Protein AF-A0A524A779-F1 (afdb_monomer)

Nearest PDB structures (foldseek):
  6vno-assembly1_A  TM=2.750E-01  e=8.460E-01  Homo sapiens
  3tl1-assembly2_B  TM=2.131E-01  e=7.116E-01  Streptomyces coelicolor
  8adc-assembly1_B  TM=2.980E-01  e=1.790E+00  Waddlia chondrophila
  3ff6-assembly1_B  TM=2.400E-01  e=1.421E+00  Homo sapiens
  5l10-assembly3_E  TM=2.006E-01  e=4.502E+00  Burkholderia cenocepacia J2315

Mean predicted aligned error: 4.14 Å

Sequence (163 aa):
MKQTYAPFTADTIRGTLVFKGTGTVVANQAEQRAIAEWAFTRFVQARGTYLPADYGLRLFWLEESPSLCGTLWVYQTGLAVAWNCPGTEALGVGFLTATQMEQFYTWLDSGKRWDIERAGQVAGKPVRVILYFGISDTGEGATAEDIEKVLQFVREVYAGLTA

Radius of gyration: 17.08 Å; Cα contacts (8 Å, |Δi|>4): 272; chains: 1; bounding box: 44×38×49 Å

pLDDT: mean 92.97, std 7.18, range [47.84, 98.44]

Solvent-accessible surface area (backbone atoms only — not comparable to full-atom values): 9103 Å² total; per-residue (Å²): 133,87,91,44,41,34,56,49,74,47,82,45,100,88,44,78,40,78,44,87,43,86,34,81,42,79,69,50,74,46,52,48,43,20,52,42,46,45,51,49,53,51,52,47,43,73,73,72,47,87,73,63,96,63,66,56,56,34,34,41,36,38,37,41,41,97,89,46,59,30,28,37,41,32,30,64,48,36,44,33,40,24,24,37,60,89,66,83,45,78,63,23,73,48,65,54,51,71,68,55,35,40,54,50,47,54,55,62,72,62,18,35,39,56,63,46,79,46,76,54,66,58,98,88,39,65,30,38,39,39,37,45,42,60,78,51,78,69,82,44,69,55,52,74,70,55,45,51,53,51,55,49,49,54,51,53,55,38,49,72,43,61,111

Secondary structure (DSSP, 8-state):
----BPPEEEEETTEEEEE---SSBPP-HHHHHHHHHHHHHHHHHHTT----TTTTEEEEEEEEETTEEEEEEEETTSEEEEEETTSSSEEEEEEPPHHHHHHHHHHHHT--B--EEEEEEETTEEEEEEEEES--SS-PBPPHHHHHHHHHHHHHHHHHHH-

Structure (mmCIF, N/CA/C/O backbone):
data_AF-A0A524A779-F1
#
_entry.id   AF-A0A524A779-F1
#
loop_
_atom_site.group_PDB
_atom_site.id
_atom_site.type_symbol
_atom_site.label_atom_id
_atom_site.label_alt_id
_atom_site.label_comp_id
_atom_site.label_asym_id
_atom_site.label_entity_id
_atom_site.label_seq_id
_atom_site.pdbx_PDB_ins_code
_atom_site.Cartn_x
_atom_site.Cartn_y
_atom_site.Cartn_z
_atom_site.occupancy
_atom_site.B_iso_or_equiv
_atom_site.auth_seq_id
_atom_site.auth_comp_id
_atom_site.auth_asym_id
_atom_site.auth_atom_id
_atom_site.pdbx_PDB_model_num
ATOM 1 N N . MET A 1 1 ? -6.791 -17.334 -10.614 1.00 47.84 1 MET A N 1
ATOM 2 C CA . MET A 1 1 ? -5.736 -17.502 -11.643 1.00 47.84 1 MET A CA 1
ATOM 3 C C . MET A 1 1 ? -4.736 -16.364 -11.453 1.00 47.84 1 MET A C 1
ATOM 5 O O . MET A 1 1 ? -5.187 -15.264 -11.172 1.00 47.84 1 MET A O 1
ATOM 9 N N . LYS A 1 2 ? -3.417 -16.603 -11.493 1.00 69.25 2 LYS A N 1
ATOM 10 C CA . LYS A 1 2 ? -2.420 -15.527 -11.302 1.00 69.25 2 LYS A CA 1
ATOM 11 C C . LYS A 1 2 ? -2.334 -14.676 -12.578 1.00 69.25 2 LYS A C 1
ATOM 13 O O . LYS A 1 2 ? -2.213 -15.245 -13.661 1.00 69.25 2 LYS A O 1
ATOM 18 N N . GLN A 1 3 ? -2.418 -13.352 -12.452 1.00 83.12 3 GLN A N 1
ATOM 19 C CA . GLN A 1 3 ? -2.307 -12.416 -13.578 1.00 83.12 3 GLN A CA 1
ATOM 20 C C . GLN A 1 3 ? -0.890 -12.468 -14.165 1.00 83.12 3 GLN A C 1
ATOM 22 O O . GLN A 1 3 ? 0.092 -12.492 -13.424 1.00 83.12 3 GLN A O 1
ATOM 27 N N . THR A 1 4 ? -0.783 -12.524 -15.494 1.00 92.50 4 THR A N 1
ATOM 28 C CA . THR A 1 4 ? 0.501 -12.535 -16.208 1.00 92.50 4 THR A CA 1
ATOM 29 C C . THR A 1 4 ? 0.489 -11.456 -17.280 1.00 92.50 4 THR A C 1
ATOM 31 O O . THR A 1 4 ? -0.417 -11.403 -18.113 1.00 92.50 4 THR A O 1
ATOM 34 N N . TYR A 1 5 ? 1.493 -10.584 -17.246 1.00 95.75 5 TYR A N 1
ATOM 35 C CA . TYR A 1 5 ? 1.559 -9.431 -18.136 1.00 95.75 5 TYR A CA 1
ATOM 36 C C . TYR A 1 5 ? 2.314 -9.738 -19.430 1.00 95.75 5 TYR A C 1
ATOM 38 O O . TYR A 1 5 ? 3.303 -10.480 -19.430 1.00 95.75 5 TYR A O 1
ATOM 46 N N . ALA A 1 6 ? 1.837 -9.136 -20.516 1.00 97.75 6 ALA A N 1
ATOM 47 C CA . ALA A 1 6 ? 2.531 -9.017 -21.790 1.00 97.75 6 ALA A CA 1
ATOM 48 C C . ALA A 1 6 ? 3.834 -8.206 -21.629 1.00 97.75 6 ALA A C 1
ATOM 50 O O . ALA A 1 6 ? 3.993 -7.479 -20.643 1.00 97.75 6 ALA A O 1
ATOM 51 N N . PRO A 1 7 ? 4.792 -8.325 -22.563 1.00 98.12 7 PRO A N 1
ATOM 52 C CA . PRO A 1 7 ? 5.998 -7.514 -22.521 1.00 98.12 7 PRO A CA 1
ATOM 53 C C . PRO A 1 7 ? 5.681 -6.035 -22.766 1.00 98.12 7 PRO A C 1
ATOM 55 O O . PRO A 1 7 ? 4.796 -5.700 -23.553 1.00 98.12 7 PRO A O 1
ATOM 58 N N . PHE A 1 8 ? 6.433 -5.150 -22.117 1.00 98.06 8 PHE A N 1
ATOM 59 C CA . PHE A 1 8 ? 6.313 -3.706 -22.300 1.00 98.06 8 PHE A CA 1
ATOM 60 C C . PHE A 1 8 ? 7.624 -2.988 -21.966 1.00 98.06 8 PHE A C 1
ATOM 62 O O . PHE A 1 8 ? 8.497 -3.525 -21.277 1.00 98.06 8 PHE A O 1
ATOM 69 N N . THR A 1 9 ? 7.721 -1.744 -22.426 1.00 98.19 9 THR A N 1
ATOM 70 C CA . THR A 1 9 ? 8.720 -0.773 -21.977 1.00 98.19 9 THR A CA 1
ATOM 71 C C . THR A 1 9 ? 7.981 0.417 -21.386 1.00 98.19 9 THR A C 1
ATOM 73 O O . THR A 1 9 ? 7.013 0.880 -21.985 1.00 98.19 9 THR A O 1
ATOM 76 N N . ALA A 1 10 ? 8.419 0.890 -20.224 1.00 97.38 10 ALA A N 1
ATOM 77 C CA . ALA A 1 10 ? 7.808 2.021 -19.540 1.00 97.38 10 ALA A CA 1
ATOM 78 C C . ALA A 1 10 ? 8.877 2.927 -18.933 1.00 97.38 10 ALA A C 1
ATOM 80 O O . ALA A 1 10 ? 9.809 2.439 -18.290 1.00 97.38 10 ALA A O 1
ATOM 81 N N . ASP A 1 11 ? 8.711 4.237 -19.091 1.00 96.44 11 ASP A N 1
ATOM 82 C CA . ASP A 1 11 ? 9.480 5.227 -18.345 1.00 96.44 11 ASP A CA 1
ATOM 83 C C . ASP A 1 11 ? 8.755 5.534 -17.038 1.00 96.44 11 ASP A C 1
ATOM 85 O O . ASP A 1 11 ? 7.575 5.882 -17.022 1.00 96.44 11 ASP A O 1
ATOM 89 N N . THR A 1 12 ? 9.456 5.356 -15.922 1.00 93.56 12 THR A N 1
ATOM 90 C CA . THR A 1 12 ? 8.899 5.516 -14.577 1.00 93.56 12 THR A CA 1
ATOM 91 C C . THR A 1 12 ? 9.777 6.440 -13.743 1.00 93.56 12 THR A C 1
ATOM 93 O O . THR A 1 12 ? 10.913 6.742 -14.109 1.00 93.56 12 THR A O 1
ATOM 96 N N . ILE A 1 13 ? 9.307 6.811 -12.549 1.00 89.19 13 ILE A N 1
ATOM 97 C CA . ILE A 1 13 ? 10.127 7.532 -11.562 1.00 89.19 13 ILE A CA 1
ATOM 98 C C . ILE A 1 13 ? 11.392 6.754 -11.141 1.00 89.19 13 ILE A C 1
ATOM 100 O O . ILE A 1 13 ? 12.324 7.325 -10.581 1.00 89.19 13 ILE A O 1
ATOM 104 N N . ARG A 1 14 ? 11.456 5.443 -11.420 1.00 89.88 14 ARG A N 1
ATOM 105 C CA . ARG A 1 14 ? 12.633 4.587 -11.188 1.00 89.88 14 ARG A CA 1
ATOM 106 C C . ARG A 1 14 ? 13.546 4.458 -12.410 1.00 89.88 14 ARG A C 1
ATOM 108 O O . ARG A 1 14 ? 14.515 3.707 -12.358 1.00 89.88 14 ARG A O 1
ATOM 115 N N . GLY A 1 15 ? 13.253 5.189 -13.483 1.00 93.00 15 GLY A N 1
ATOM 116 C CA . GLY A 1 15 ? 13.901 5.071 -14.785 1.00 93.00 15 GLY A CA 1
ATOM 117 C C . GLY A 1 15 ? 13.124 4.166 -15.740 1.00 93.00 15 GLY A C 1
ATOM 118 O O . GLY A 1 15 ? 11.958 3.830 -15.505 1.00 93.00 15 GLY A O 1
ATOM 119 N N . THR A 1 16 ? 13.778 3.782 -16.833 1.00 96.38 16 THR A N 1
ATOM 120 C CA . THR A 1 16 ? 13.186 2.937 -17.873 1.00 96.38 16 THR A CA 1
ATOM 121 C C . THR A 1 16 ? 13.170 1.470 -17.443 1.00 96.38 16 THR A C 1
ATOM 123 O O . THR A 1 16 ? 14.214 0.859 -17.202 1.00 96.38 16 THR A O 1
ATOM 126 N N . LEU A 1 17 ? 11.977 0.882 -17.394 1.00 96.81 17 LEU A N 1
ATOM 127 C CA . LEU A 1 17 ? 11.763 -0.547 -17.208 1.00 96.81 17 LEU A CA 1
ATOM 128 C C . LEU A 1 17 ? 11.540 -1.209 -18.568 1.00 96.81 17 LEU A C 1
ATOM 130 O O . LEU A 1 17 ? 10.608 -0.858 -19.285 1.00 96.81 17 LEU A O 1
ATOM 134 N N . VAL A 1 18 ? 12.339 -2.230 -18.879 1.00 97.69 18 VAL A N 1
ATOM 135 C CA . VAL A 1 18 ? 12.070 -3.164 -19.982 1.00 97.69 18 VAL A CA 1
ATOM 136 C C . VAL A 1 18 ? 11.597 -4.483 -19.379 1.00 97.69 18 VAL A C 1
ATOM 138 O O . VAL A 1 18 ? 12.403 -5.277 -18.887 1.00 97.69 18 VAL A O 1
ATOM 141 N N . PHE A 1 19 ? 10.287 -4.723 -19.397 1.00 97.44 19 PHE A N 1
ATOM 142 C CA . PHE A 1 19 ? 9.682 -5.931 -18.847 1.00 97.44 19 PHE A CA 1
ATOM 143 C C . PHE A 1 19 ? 9.436 -6.961 -19.951 1.00 97.44 19 PHE A C 1
ATOM 145 O O . PHE A 1 19 ? 8.594 -6.778 -20.828 1.00 97.44 19 PHE A O 1
ATOM 152 N N . LYS A 1 20 ? 10.160 -8.084 -19.900 1.00 97.06 20 LYS A N 1
ATOM 153 C CA . LYS A 1 20 ? 10.038 -9.193 -20.862 1.00 97.06 20 LYS A CA 1
ATOM 154 C C . LYS A 1 20 ? 9.016 -10.236 -20.393 1.00 97.06 20 LYS A C 1
ATOM 156 O O . LYS A 1 20 ? 9.352 -11.405 -20.217 1.00 97.06 20 LYS A O 1
ATOM 161 N N . GLY A 1 21 ? 7.790 -9.789 -20.129 1.00 95.06 21 GLY A N 1
ATOM 162 C CA . GLY A 1 21 ? 6.675 -10.659 -19.755 1.00 95.06 21 GLY A CA 1
ATOM 163 C C . GLY A 1 21 ? 6.288 -11.644 -20.861 1.00 95.06 21 GLY A C 1
ATOM 164 O O . GLY A 1 21 ? 6.583 -11.425 -22.034 1.00 95.06 21 GLY A O 1
ATOM 165 N N . THR A 1 22 ? 5.618 -12.731 -20.483 1.00 96.00 22 THR A N 1
ATOM 166 C CA . THR A 1 22 ? 5.121 -13.776 -21.402 1.00 96.00 22 THR A CA 1
ATOM 167 C C . THR A 1 22 ? 3.608 -13.979 -21.316 1.00 96.00 22 THR A C 1
ATOM 169 O O . THR A 1 22 ? 3.071 -14.902 -21.924 1.00 96.00 22 THR A O 1
ATOM 172 N N . GLY A 1 23 ? 2.918 -13.147 -20.535 1.00 95.69 23 GLY A N 1
ATOM 173 C CA . GLY A 1 23 ? 1.468 -13.179 -20.421 1.00 95.69 23 GLY A CA 1
ATOM 174 C C . GLY A 1 23 ? 0.775 -12.421 -21.549 1.00 95.69 23 GLY A C 1
ATOM 175 O O . GLY A 1 23 ? 1.400 -11.955 -22.499 1.00 95.69 23 GLY A O 1
ATOM 176 N N . THR A 1 24 ? -0.538 -12.278 -21.420 1.00 95.81 24 THR A N 1
ATOM 177 C CA . THR A 1 24 ? -1.383 -11.599 -22.414 1.00 95.81 24 THR A CA 1
ATOM 178 C C . THR A 1 24 ? -2.029 -10.328 -21.879 1.00 95.81 24 THR A C 1
ATOM 180 O O . THR A 1 24 ? -2.617 -9.576 -22.650 1.00 95.81 24 THR A O 1
ATOM 183 N N . VAL A 1 25 ? -1.945 -10.076 -20.569 1.00 95.25 25 VAL A N 1
ATOM 184 C CA . VAL A 1 25 ? -2.553 -8.890 -19.963 1.00 95.25 25 VAL A CA 1
ATOM 185 C C . VAL A 1 25 ? -1.681 -7.674 -20.244 1.00 95.25 25 VAL A C 1
ATOM 187 O O . VAL A 1 25 ? -0.494 -7.664 -19.923 1.00 95.25 25 VAL A O 1
ATOM 190 N N . VAL A 1 26 ? -2.264 -6.640 -20.841 1.00 95.94 26 VAL A N 1
ATOM 191 C CA . VAL A 1 26 ? -1.585 -5.357 -21.033 1.00 95.94 26 VAL A CA 1
ATOM 192 C C . VAL A 1 26 ? -1.623 -4.600 -19.710 1.00 95.94 26 VAL A C 1
ATOM 194 O O . VAL A 1 26 ? -2.705 -4.288 -19.223 1.00 95.94 26 VAL A O 1
ATOM 197 N N . ALA A 1 27 ? -0.451 -4.331 -19.133 1.00 95.44 27 ALA A N 1
ATOM 198 C CA . ALA A 1 27 ? -0.337 -3.567 -17.894 1.00 95.44 27 ALA A CA 1
ATOM 199 C C . ALA A 1 27 ? -0.705 -2.098 -18.136 1.00 95.44 27 ALA A C 1
ATOM 201 O O . ALA A 1 27 ? -0.166 -1.477 -19.060 1.00 95.44 27 ALA A O 1
ATOM 202 N N . ASN A 1 28 ? -1.569 -1.529 -17.296 1.00 95.31 28 ASN A N 1
ATOM 203 C CA . ASN A 1 28 ? -1.803 -0.085 -17.282 1.00 95.31 28 ASN A CA 1
ATOM 204 C C . ASN A 1 28 ? -0.609 0.665 -16.651 1.00 95.31 28 ASN A C 1
ATOM 206 O O . ASN A 1 28 ? 0.326 0.050 -16.138 1.00 95.31 28 ASN A O 1
ATOM 210 N N . GLN A 1 29 ? -0.615 2.001 -16.674 1.00 95.62 29 GLN A N 1
ATOM 211 C CA . GLN A 1 29 ? 0.519 2.792 -16.169 1.00 95.62 29 GLN A CA 1
ATOM 212 C C . GLN A 1 29 ? 0.826 2.535 -14.682 1.00 95.62 29 GLN A C 1
ATOM 214 O O . GLN A 1 29 ? 1.995 2.457 -14.300 1.00 95.62 29 GLN A O 1
ATOM 219 N N . ALA A 1 30 ? -0.203 2.355 -13.848 1.00 95.50 30 ALA A N 1
ATOM 220 C CA . ALA A 1 30 ? -0.029 2.041 -12.433 1.00 95.50 30 ALA A CA 1
ATOM 221 C C . ALA A 1 30 ? 0.623 0.658 -12.250 1.00 95.50 30 ALA A C 1
ATOM 223 O O . ALA A 1 30 ? 1.631 0.531 -11.560 1.00 95.50 30 ALA A O 1
ATOM 224 N N . GLU A 1 31 ? 0.136 -0.369 -12.942 1.00 96.25 31 GLU A N 1
ATOM 225 C CA . GLU A 1 31 ? 0.709 -1.718 -12.903 1.00 96.25 31 GLU A CA 1
ATOM 226 C C . GLU A 1 31 ? 2.159 -1.733 -13.421 1.00 96.25 31 GLU A C 1
ATOM 228 O O . GLU A 1 31 ? 3.028 -2.371 -12.823 1.00 96.25 31 GLU A O 1
ATOM 233 N N . GLN A 1 32 ? 2.462 -0.982 -14.486 1.00 96.88 32 GLN A N 1
ATOM 234 C CA . GLN A 1 32 ? 3.828 -0.820 -14.996 1.00 96.88 32 GLN A CA 1
ATOM 235 C C . GLN A 1 32 ? 4.755 -0.202 -13.941 1.00 96.88 32 GLN A C 1
ATOM 237 O O . GLN A 1 32 ? 5.865 -0.700 -13.726 1.00 96.88 32 GLN A O 1
ATOM 242 N N . ARG A 1 33 ? 4.295 0.841 -13.234 1.00 96.44 33 ARG A N 1
ATOM 243 C CA . ARG A 1 33 ? 5.040 1.443 -12.122 1.00 96.44 33 ARG A CA 1
ATOM 244 C C . ARG A 1 33 ? 5.242 0.458 -10.976 1.00 96.44 33 ARG A C 1
ATOM 246 O O . ARG A 1 33 ? 6.362 0.352 -10.488 1.00 96.44 33 ARG A O 1
ATOM 253 N N . ALA A 1 34 ? 4.225 -0.300 -10.576 1.00 96.44 34 ALA A N 1
ATOM 254 C CA . ALA A 1 34 ? 4.363 -1.300 -9.516 1.00 96.44 34 ALA A CA 1
ATOM 255 C C . ALA A 1 34 ? 5.408 -2.371 -9.849 1.00 96.44 34 ALA A C 1
ATOM 257 O O . ALA A 1 34 ? 6.221 -2.741 -8.995 1.00 96.44 34 ALA A O 1
ATOM 258 N N . ILE A 1 35 ? 5.448 -2.822 -11.107 1.00 96.31 35 ILE A N 1
ATOM 259 C CA . ILE A 1 35 ? 6.480 -3.746 -11.589 1.00 96.31 35 ILE A CA 1
ATOM 260 C C . ILE A 1 35 ? 7.862 -3.077 -11.552 1.00 96.31 35 ILE A C 1
ATOM 262 O O . ILE A 1 35 ? 8.835 -3.727 -11.166 1.00 96.31 35 ILE A O 1
ATOM 266 N N . ALA A 1 36 ? 7.970 -1.788 -11.888 1.00 97.19 36 ALA A N 1
ATOM 267 C CA . ALA A 1 36 ? 9.231 -1.049 -11.801 1.00 97.19 36 ALA A CA 1
ATOM 268 C C . ALA A 1 36 ? 9.714 -0.883 -10.351 1.00 97.19 36 ALA A C 1
ATOM 270 O O . ALA A 1 36 ? 10.893 -1.093 -10.072 1.00 97.19 36 ALA A O 1
ATOM 271 N N . GLU A 1 37 ? 8.816 -0.593 -9.408 1.00 96.06 37 GLU A N 1
ATOM 272 C CA . GLU A 1 37 ? 9.118 -0.526 -7.972 1.00 96.06 37 GLU A CA 1
ATOM 273 C C . GLU A 1 37 ? 9.590 -1.885 -7.425 1.00 96.06 37 GLU A C 1
ATOM 275 O O . GLU A 1 37 ? 10.553 -1.968 -6.652 1.00 96.06 37 GLU A O 1
ATOM 280 N N . TRP A 1 38 ? 8.961 -2.981 -7.864 1.00 95.31 38 TRP A N 1
ATOM 281 C CA . TRP A 1 38 ? 9.413 -4.335 -7.541 1.00 95.31 38 TRP A CA 1
ATOM 282 C C . TRP A 1 38 ? 10.795 -4.628 -8.134 1.00 95.31 38 TRP A C 1
ATOM 284 O O . TRP A 1 38 ? 11.682 -5.100 -7.418 1.00 95.31 38 TRP A O 1
ATOM 294 N N . ALA A 1 39 ? 11.008 -4.321 -9.416 1.00 95.94 39 ALA A N 1
ATOM 295 C CA . ALA A 1 39 ? 12.283 -4.541 -10.090 1.00 95.94 39 ALA A CA 1
ATOM 296 C C . ALA A 1 39 ? 13.411 -3.751 -9.411 1.00 95.94 39 ALA A C 1
ATOM 298 O O . ALA A 1 39 ? 14.489 -4.295 -9.170 1.00 95.94 39 ALA A O 1
ATOM 299 N N . PHE A 1 40 ? 13.139 -2.506 -9.014 1.00 94.06 40 PHE A N 1
ATOM 300 C CA . PHE A 1 40 ? 14.075 -1.681 -8.261 1.00 94.06 40 PHE A CA 1
ATOM 301 C C . PHE A 1 40 ? 14.402 -2.287 -6.890 1.00 94.06 40 PHE A C 1
ATOM 303 O O . PHE A 1 40 ? 15.571 -2.376 -6.518 1.00 94.06 40 PHE A O 1
ATOM 310 N N . THR A 1 41 ? 13.398 -2.803 -6.174 1.00 93.44 41 THR A N 1
ATOM 311 C CA . THR A 1 41 ? 13.604 -3.510 -4.897 1.00 93.44 41 THR A CA 1
ATOM 312 C C . THR A 1 41 ? 14.542 -4.711 -5.076 1.00 93.44 41 THR A C 1
ATOM 314 O O . THR A 1 41 ? 15.470 -4.901 -4.289 1.00 93.44 41 THR A O 1
ATOM 317 N N . ARG A 1 42 ? 14.368 -5.496 -6.150 1.00 93.44 42 ARG A N 1
ATOM 318 C CA . ARG A 1 42 ? 15.261 -6.624 -6.476 1.00 93.44 42 ARG A CA 1
ATOM 319 C C . ARG A 1 42 ? 16.662 -6.177 -6.860 1.00 93.44 42 ARG A C 1
ATOM 321 O O . ARG A 1 42 ? 17.629 -6.806 -6.437 1.00 93.44 42 ARG A O 1
ATOM 328 N N . PHE A 1 43 ? 16.780 -5.090 -7.613 1.00 92.44 43 PHE A N 1
ATOM 329 C CA . PHE A 1 43 ? 18.069 -4.504 -7.955 1.00 92.44 43 PHE A CA 1
ATOM 330 C C . PHE A 1 43 ? 18.850 -4.083 -6.702 1.00 92.44 43 PHE A C 1
ATOM 332 O O . PHE A 1 43 ? 20.023 -4.425 -6.575 1.00 92.44 43 PHE A O 1
ATOM 339 N N . VAL A 1 44 ? 18.205 -3.406 -5.745 1.00 92.00 44 VAL A N 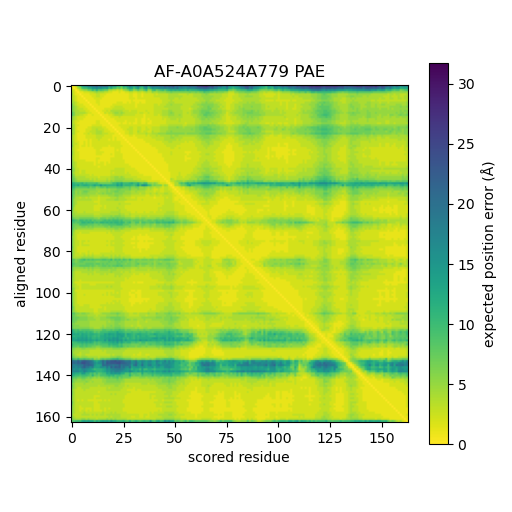1
ATOM 340 C CA . VAL A 1 44 ? 18.848 -2.997 -4.485 1.00 92.00 44 VAL A CA 1
ATOM 341 C C . VAL A 1 44 ? 19.295 -4.215 -3.667 1.00 92.00 44 VAL A C 1
ATOM 343 O O . VAL A 1 44 ? 20.437 -4.253 -3.210 1.00 92.00 44 VAL A O 1
ATOM 346 N N . GLN A 1 45 ? 18.455 -5.251 -3.554 1.00 89.81 45 GLN A N 1
ATOM 347 C CA . GLN A 1 45 ? 18.827 -6.506 -2.879 1.00 89.81 45 GLN A CA 1
ATOM 348 C C . GLN A 1 45 ? 20.028 -7.191 -3.539 1.00 89.81 45 GLN A C 1
ATOM 350 O O . GLN A 1 45 ? 20.947 -7.631 -2.851 1.00 89.81 45 GLN A O 1
ATOM 355 N N . ALA A 1 46 ? 20.053 -7.255 -4.873 1.00 91.88 46 ALA A N 1
ATOM 356 C CA . ALA A 1 46 ? 21.135 -7.889 -5.626 1.00 91.88 46 ALA A CA 1
ATOM 357 C C . ALA A 1 46 ? 22.495 -7.199 -5.423 1.00 91.88 46 ALA A C 1
ATOM 359 O O . ALA A 1 46 ? 23.535 -7.831 -5.587 1.00 91.88 46 ALA A O 1
ATOM 360 N N . ARG A 1 47 ? 22.505 -5.923 -5.018 1.00 92.62 47 ARG A N 1
ATOM 361 C CA . ARG A 1 47 ? 23.725 -5.184 -4.659 1.00 92.62 47 ARG A CA 1
ATOM 362 C C . ARG A 1 47 ? 24.225 -5.465 -3.237 1.00 92.62 47 ARG A C 1
ATOM 364 O O . ARG A 1 47 ? 25.158 -4.806 -2.788 1.00 92.62 47 ARG A O 1
ATOM 371 N N . GLY A 1 48 ? 23.631 -6.432 -2.538 1.00 85.75 48 GLY A N 1
ATOM 372 C CA . GLY A 1 48 ? 24.036 -6.847 -1.194 1.00 85.75 48 GLY A CA 1
ATOM 373 C C . GLY A 1 48 ? 23.465 -5.976 -0.075 1.00 85.75 48 GLY A C 1
ATOM 374 O O . GLY A 1 48 ? 23.904 -6.084 1.067 1.00 85.75 48 GLY A O 1
ATOM 375 N N . THR A 1 49 ? 22.497 -5.107 -0.373 1.00 88.38 49 THR A N 1
ATOM 376 C CA . THR A 1 49 ? 21.839 -4.278 0.641 1.00 88.38 49 THR A CA 1
ATOM 377 C C . THR A 1 49 ? 20.724 -5.070 1.323 1.00 88.38 49 THR A C 1
ATOM 379 O O . THR A 1 49 ? 19.768 -5.494 0.672 1.00 88.38 49 THR A O 1
ATOM 382 N N . TYR A 1 50 ? 20.828 -5.249 2.645 1.00 89.31 50 TYR A N 1
ATOM 383 C CA . TYR A 1 50 ? 19.710 -5.734 3.455 1.00 89.31 50 TYR A CA 1
ATOM 384 C C . TYR A 1 50 ? 18.556 -4.732 3.379 1.00 89.31 50 TYR A C 1
ATOM 386 O O . TYR A 1 50 ? 18.755 -3.537 3.604 1.00 89.31 50 TYR A O 1
ATOM 394 N N . LEU A 1 51 ? 17.357 -5.223 3.070 1.00 89.75 51 LEU A N 1
ATOM 395 C CA . LEU A 1 51 ? 16.144 -4.418 3.066 1.00 89.75 51 LEU A CA 1
ATOM 396 C C . LEU A 1 51 ? 15.294 -4.787 4.283 1.00 89.75 51 LEU A C 1
ATOM 398 O O . LEU A 1 51 ? 14.946 -5.964 4.416 1.00 89.75 51 LEU A O 1
ATOM 402 N N . PRO A 1 52 ? 14.959 -3.826 5.161 1.00 90.81 52 PRO A N 1
ATOM 403 C CA . PRO A 1 52 ? 14.057 -4.089 6.273 1.00 90.81 52 PRO A CA 1
ATOM 404 C C . PRO A 1 52 ? 12.636 -4.396 5.773 1.00 90.81 52 PRO A C 1
ATOM 406 O O . PRO A 1 52 ? 12.296 -4.152 4.613 1.00 90.81 52 PRO A O 1
ATOM 409 N N . ALA A 1 53 ? 11.799 -4.947 6.654 1.00 87.50 53 ALA A N 1
ATOM 410 C CA . ALA A 1 53 ? 10.439 -5.373 6.313 1.00 87.50 53 ALA A CA 1
ATOM 411 C C . ALA A 1 53 ? 9.528 -4.217 5.867 1.00 87.50 53 ALA A C 1
ATOM 413 O O . ALA A 1 53 ? 8.577 -4.438 5.124 1.00 87.50 53 ALA A O 1
ATOM 414 N N . ASP A 1 54 ? 9.824 -2.993 6.294 1.00 90.12 54 ASP A N 1
ATOM 415 C CA . ASP A 1 54 ? 9.135 -1.757 5.927 1.00 90.12 54 ASP A CA 1
ATOM 416 C C . ASP A 1 54 ? 9.753 -1.072 4.695 1.00 90.12 54 ASP A C 1
ATOM 418 O O . ASP A 1 54 ? 9.335 0.024 4.317 1.00 90.12 54 ASP A O 1
ATOM 422 N N . TYR A 1 55 ? 10.726 -1.696 4.017 1.00 92.00 55 TYR A N 1
ATOM 423 C CA . TYR A 1 55 ? 11.298 -1.114 2.810 1.00 92.00 55 TYR A CA 1
ATOM 424 C C . TYR A 1 55 ? 10.229 -0.926 1.734 1.00 92.00 55 TYR A C 1
ATOM 426 O O . TYR A 1 55 ? 9.620 -1.876 1.242 1.00 92.00 55 TYR A O 1
ATOM 434 N N . GLY A 1 56 ? 10.032 0.329 1.339 1.00 92.69 56 GLY A N 1
ATOM 435 C CA . GLY A 1 56 ? 9.006 0.694 0.374 1.00 92.69 56 GLY A CA 1
ATOM 436 C C . GLY A 1 56 ? 7.594 0.735 0.958 1.00 92.69 56 GLY A C 1
ATOM 437 O O . GLY A 1 56 ? 6.664 0.909 0.177 1.00 92.69 56 GLY A O 1
ATOM 438 N N . LEU A 1 57 ? 7.405 0.613 2.276 1.00 95.19 57 LEU A N 1
ATOM 439 C CA . LEU A 1 57 ? 6.134 0.930 2.926 1.00 95.19 57 LEU A CA 1
ATOM 440 C C . LEU A 1 57 ? 5.802 2.404 2.670 1.00 95.19 57 LEU A C 1
ATOM 442 O O . LEU A 1 57 ? 6.644 3.292 2.830 1.00 95.19 57 LEU A O 1
ATOM 446 N N . ARG A 1 58 ? 4.580 2.662 2.210 1.00 95.06 58 ARG A N 1
ATOM 447 C CA . ARG A 1 58 ? 4.122 4.012 1.859 1.00 95.06 58 ARG A CA 1
ATOM 448 C C . ARG A 1 58 ? 2.829 4.391 2.531 1.00 95.06 58 ARG A C 1
ATOM 450 O O . ARG A 1 58 ? 2.611 5.578 2.692 1.00 95.06 58 ARG A O 1
ATOM 457 N N . LEU A 1 59 ? 2.022 3.425 2.941 1.00 96.38 59 LEU A N 1
ATOM 458 C CA . LEU A 1 59 ? 0.832 3.674 3.727 1.00 96.38 59 LEU A CA 1
ATOM 459 C C . LEU A 1 59 ? 0.772 2.639 4.849 1.00 96.38 59 LEU A C 1
ATOM 461 O O . LEU A 1 59 ? 0.824 1.434 4.609 1.00 96.38 59 LEU A O 1
ATOM 465 N N . PHE A 1 60 ? 0.668 3.139 6.071 1.00 96.62 60 PHE A N 1
ATOM 466 C CA . PHE A 1 60 ? 0.338 2.392 7.271 1.00 96.62 60 PHE A CA 1
ATOM 467 C C . PHE A 1 60 ? -0.994 2.913 7.797 1.00 96.62 60 PHE A C 1
ATOM 469 O O . PHE A 1 60 ? -1.174 4.120 7.952 1.00 96.62 60 PHE A O 1
ATOM 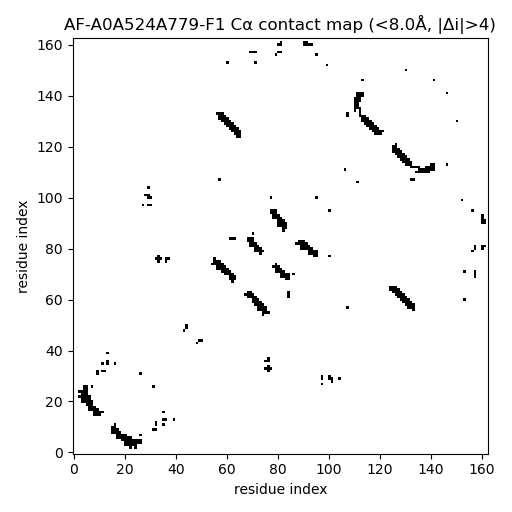476 N N . TRP A 1 61 ? -1.913 2.009 8.099 1.00 97.62 61 TRP A N 1
ATOM 477 C CA . TRP A 1 61 ? -3.156 2.332 8.781 1.00 97.62 61 TRP A CA 1
ATOM 478 C C . TRP A 1 61 ? -3.362 1.382 9.952 1.00 97.62 61 TRP A C 1
ATOM 480 O O . TRP A 1 61 ? -3.141 0.183 9.808 1.00 97.62 61 TRP A O 1
ATOM 490 N N . LEU A 1 62 ? -3.805 1.920 11.083 1.00 97.56 62 LEU A N 1
ATOM 491 C CA . LEU A 1 62 ? -4.281 1.168 12.236 1.00 97.56 62 LEU A CA 1
ATOM 492 C C . LEU A 1 62 ? -5.635 1.729 12.647 1.00 97.56 62 LEU A C 1
ATOM 494 O O . LEU A 1 62 ? -5.801 2.944 12.777 1.00 97.56 62 LEU A O 1
ATOM 498 N N . GLU A 1 63 ? -6.584 0.839 12.893 1.00 97.06 63 GLU A N 1
ATOM 499 C CA . GLU A 1 63 ? -7.846 1.180 13.527 1.00 97.06 63 GLU A CA 1
ATOM 500 C C . GLU A 1 63 ? -8.128 0.220 14.673 1.00 97.06 63 GLU A C 1
ATOM 502 O O . GLU A 1 63 ? -8.176 -0.995 14.494 1.00 97.06 63 GLU A O 1
ATOM 507 N N . GLU A 1 64 ? -8.349 0.803 15.843 1.00 95.56 64 GLU A N 1
ATOM 508 C CA . GLU A 1 64 ? -8.894 0.159 17.025 1.00 95.56 64 GLU A CA 1
ATOM 509 C C . GLU A 1 64 ? -10.259 0.795 17.285 1.00 95.56 64 GLU A C 1
ATOM 511 O O . GLU A 1 64 ? -10.354 1.961 17.663 1.00 95.56 64 GLU A O 1
ATOM 516 N N . SER A 1 65 ? -11.336 0.056 17.056 1.00 92.75 65 SER A N 1
ATOM 517 C CA . SER A 1 65 ? -12.706 0.490 17.307 1.00 92.75 65 SER A CA 1
ATOM 518 C C . SER A 1 65 ? -13.573 -0.696 17.749 1.00 92.75 65 SER A C 1
ATOM 520 O O . SER A 1 65 ? -13.183 -1.856 17.602 1.00 92.75 65 SER A O 1
ATOM 522 N N . PRO A 1 66 ? -14.779 -0.462 18.300 1.00 89.25 66 PRO A N 1
ATOM 523 C CA . PRO A 1 66 ? -15.674 -1.552 18.696 1.00 89.25 66 PRO A CA 1
ATOM 524 C C . PRO A 1 66 ? -16.078 -2.499 17.559 1.00 89.25 66 PRO A C 1
ATOM 526 O O . PRO A 1 66 ? -16.500 -3.618 17.841 1.00 89.25 66 PRO A O 1
ATOM 529 N N . SER A 1 67 ? -16.009 -2.037 16.310 1.00 87.50 67 SER A N 1
ATOM 530 C CA . SER A 1 67 ? -16.406 -2.779 15.110 1.00 87.50 67 SER A CA 1
ATOM 531 C C . SER A 1 67 ? -15.228 -3.307 14.293 1.00 87.50 67 SER A C 1
ATOM 533 O O . SER A 1 67 ? -15.445 -4.135 13.414 1.00 87.50 67 SER A O 1
ATOM 535 N N . LEU A 1 68 ? -14.005 -2.830 14.540 1.00 91.75 68 LEU A N 1
ATOM 536 C CA . LEU A 1 68 ? -12.833 -3.157 13.733 1.00 91.75 68 LEU A CA 1
ATOM 537 C C . LEU A 1 68 ? -11.559 -3.035 14.572 1.00 91.75 68 LEU A C 1
ATOM 539 O O . LEU A 1 68 ? -11.357 -2.028 15.238 1.00 91.75 68 LEU A O 1
ATOM 543 N N . CYS A 1 69 ? -10.694 -4.046 14.531 1.00 94.56 69 CYS A N 1
ATOM 544 C CA . CYS A 1 69 ? -9.369 -3.972 15.144 1.00 94.56 69 CYS A CA 1
ATOM 545 C C . CYS A 1 69 ? -8.341 -4.564 14.184 1.00 94.56 69 CYS A C 1
ATOM 547 O O . CYS A 1 69 ? -8.213 -5.787 14.084 1.00 94.56 69 CYS A O 1
ATOM 549 N N . GLY A 1 70 ? -7.639 -3.705 13.454 1.00 97.25 70 GLY A N 1
ATOM 550 C CA . GLY A 1 70 ? -6.794 -4.141 12.355 1.00 97.25 70 GLY A CA 1
ATOM 551 C C . GLY A 1 70 ? -5.739 -3.130 11.958 1.00 97.25 70 GLY A C 1
ATOM 552 O O . GLY A 1 70 ? -5.847 -1.938 12.240 1.00 97.25 70 GLY A O 1
ATOM 553 N N . THR A 1 71 ? -4.721 -3.642 11.277 1.00 97.81 71 THR A N 1
ATOM 554 C CA . THR A 1 71 ? -3.647 -2.842 10.695 1.00 97.81 71 THR A CA 1
ATOM 555 C C . THR A 1 71 ? -3.498 -3.201 9.219 1.00 97.81 71 THR A C 1
ATOM 557 O O . THR A 1 71 ? -3.570 -4.373 8.856 1.00 97.81 71 THR A O 1
ATOM 560 N N . LEU A 1 72 ? -3.267 -2.216 8.354 1.00 98.38 72 LEU A N 1
ATOM 561 C CA . LEU A 1 72 ? -2.989 -2.416 6.933 1.00 98.38 72 LEU A CA 1
ATOM 562 C C . LEU A 1 72 ? -1.671 -1.747 6.562 1.00 98.38 72 LEU A C 1
ATOM 564 O O . LEU A 1 72 ? -1.456 -0.568 6.844 1.00 98.38 72 LEU A O 1
ATOM 568 N N . TRP A 1 73 ? -0.797 -2.504 5.909 1.00 97.88 73 TRP A N 1
ATOM 569 C CA . TRP A 1 73 ? 0.444 -2.007 5.325 1.00 97.88 73 TRP A CA 1
ATOM 570 C C . TRP A 1 73 ? 0.324 -2.063 3.810 1.00 97.88 73 TRP A C 1
ATOM 572 O O . TRP A 1 73 ? 0.042 -3.127 3.264 1.00 97.88 73 TRP A O 1
ATOM 582 N N . VAL A 1 74 ? 0.562 -0.945 3.128 1.00 97.94 74 VAL A N 1
ATOM 583 C CA . VAL A 1 74 ? 0.583 -0.869 1.665 1.00 97.94 74 VAL A CA 1
ATOM 584 C C . VAL A 1 74 ? 1.936 -0.344 1.199 1.00 97.94 74 VAL A C 1
ATOM 586 O O . VAL A 1 74 ? 2.384 0.754 1.549 1.00 97.94 74 VAL A O 1
ATOM 589 N N . TYR A 1 75 ? 2.598 -1.160 0.392 1.00 96.88 75 TYR A N 1
ATOM 590 C CA . TYR A 1 75 ? 3.914 -0.891 -0.162 1.00 96.88 75 TYR A CA 1
ATOM 591 C C . TYR A 1 75 ? 3.807 -0.165 -1.503 1.00 96.88 75 TYR A C 1
ATOM 593 O O . TYR A 1 75 ? 2.833 -0.308 -2.237 1.00 96.88 75 TYR A O 1
ATOM 601 N N . GLN A 1 76 ? 4.865 0.546 -1.888 1.00 95.25 76 GLN A N 1
ATOM 602 C CA . GLN A 1 76 ? 4.990 1.209 -3.190 1.00 95.25 76 GLN A CA 1
ATOM 603 C C . GLN A 1 76 ? 4.865 0.247 -4.380 1.00 95.25 76 GLN A C 1
ATOM 605 O O . GLN A 1 76 ? 4.615 0.695 -5.487 1.00 95.25 76 GLN A O 1
ATOM 610 N N . THR A 1 77 ? 5.016 -1.062 -4.171 1.00 96.12 77 THR A N 1
ATOM 611 C CA . THR A 1 77 ? 4.779 -2.111 -5.176 1.00 96.12 77 THR A CA 1
ATOM 612 C C . THR A 1 77 ? 3.297 -2.459 -5.355 1.00 96.12 77 THR A C 1
ATOM 614 O O . THR A 1 77 ? 2.973 -3.350 -6.134 1.00 96.12 77 THR A O 1
ATOM 617 N N . GLY A 1 78 ? 2.400 -1.836 -4.586 1.00 96.50 78 GLY A N 1
ATOM 618 C CA . GLY A 1 78 ? 0.987 -2.197 -4.512 1.00 96.50 78 GLY A CA 1
ATOM 619 C C . GLY A 1 78 ? 0.710 -3.466 -3.701 1.00 96.50 78 GLY A C 1
ATOM 620 O O . GLY A 1 78 ? -0.438 -3.893 -3.637 1.00 96.50 78 GLY A O 1
ATOM 621 N N . LEU A 1 79 ? 1.724 -4.084 -3.083 1.00 97.50 79 LEU A N 1
ATOM 622 C CA . LEU A 1 79 ? 1.513 -5.157 -2.112 1.00 97.50 79 LEU A CA 1
ATOM 623 C C . LEU A 1 79 ? 0.808 -4.581 -0.880 1.00 97.50 79 LEU A C 1
ATOM 625 O O . LEU A 1 79 ? 1.263 -3.585 -0.321 1.00 97.50 79 LEU A O 1
ATOM 629 N N . ALA A 1 80 ? -0.264 -5.233 -0.451 1.00 98.31 80 ALA A N 1
ATOM 630 C CA . ALA A 1 80 ? -1.022 -4.913 0.743 1.00 98.31 80 ALA A CA 1
ATOM 631 C C . ALA A 1 80 ? -1.015 -6.111 1.703 1.00 98.31 80 ALA A C 1
ATOM 633 O O . ALA A 1 80 ? -1.208 -7.261 1.293 1.00 98.31 80 ALA A O 1
ATOM 634 N N . VAL A 1 81 ? -0.774 -5.836 2.983 1.00 98.19 81 VAL A N 1
ATOM 635 C CA . VAL A 1 81 ? -0.731 -6.838 4.051 1.00 98.19 81 VAL A CA 1
ATOM 636 C C . VAL A 1 81 ? -1.649 -6.390 5.178 1.00 98.19 81 VAL A C 1
ATOM 638 O O . VAL A 1 81 ? -1.416 -5.351 5.798 1.00 98.19 81 VAL A O 1
ATOM 641 N N . ALA A 1 82 ? -2.696 -7.171 5.422 1.00 98.44 82 ALA A N 1
ATOM 642 C CA . ALA A 1 82 ? -3.608 -6.992 6.538 1.00 98.44 82 ALA A CA 1
ATOM 643 C C . ALA A 1 82 ? -3.083 -7.768 7.749 1.00 98.44 82 ALA A C 1
ATOM 645 O O . ALA A 1 82 ? -2.748 -8.947 7.641 1.00 98.44 82 ALA A O 1
ATOM 646 N N . TRP A 1 83 ? -3.042 -7.116 8.904 1.00 98.12 83 TRP A N 1
ATOM 647 C CA . TRP A 1 83 ? -2.605 -7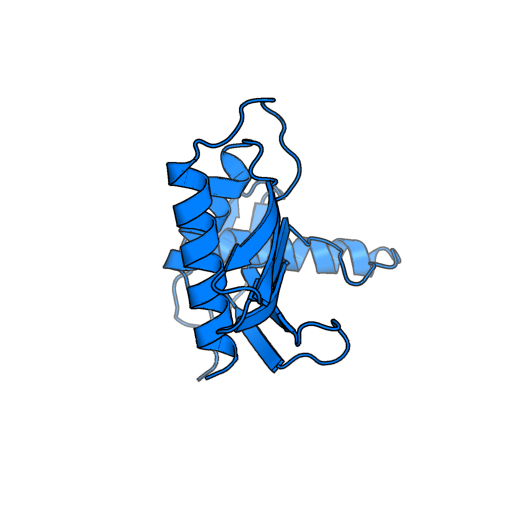.683 10.174 1.00 98.12 83 TRP A CA 1
ATOM 648 C C . TRP A 1 83 ? -3.706 -7.568 11.223 1.00 98.12 83 TRP A C 1
ATOM 650 O O . TRP A 1 83 ? -4.588 -6.700 11.154 1.00 98.12 83 TRP A O 1
ATOM 660 N N . ASN A 1 84 ? -3.629 -8.427 12.232 1.00 95.56 84 ASN A N 1
ATOM 661 C CA . ASN A 1 84 ? -4.388 -8.229 13.455 1.00 95.56 84 ASN A CA 1
ATOM 662 C C . ASN A 1 84 ? -3.917 -6.953 14.183 1.00 95.56 84 ASN A C 1
ATOM 664 O O . ASN A 1 84 ? -2.835 -6.422 13.934 1.00 95.56 84 ASN A O 1
ATOM 668 N N . CYS A 1 85 ? -4.747 -6.448 15.091 1.00 92.81 85 CYS A N 1
ATOM 669 C CA . CYS A 1 85 ? -4.465 -5.232 15.859 1.00 92.81 85 CYS A CA 1
ATOM 670 C C . CYS A 1 85 ? -3.093 -5.220 16.564 1.00 92.81 85 CYS A C 1
ATOM 672 O O . CYS A 1 85 ? -2.373 -4.234 16.434 1.00 92.81 85 CYS A O 1
ATOM 674 N N . PRO A 1 86 ? -2.681 -6.300 17.262 1.00 92.44 86 PRO A N 1
ATOM 675 C CA . PRO A 1 86 ? -1.359 -6.356 17.889 1.00 92.44 86 PRO A CA 1
ATOM 676 C C . PRO A 1 86 ? -0.181 -6.368 16.901 1.00 92.44 86 PRO A C 1
ATOM 678 O O . PRO A 1 86 ? 0.963 -6.262 17.336 1.00 92.44 86 PRO A O 1
ATOM 681 N N . GLY A 1 87 ? -0.433 -6.550 15.599 1.00 90.88 87 GLY A N 1
ATOM 682 C CA . GLY A 1 87 ? 0.604 -6.677 14.574 1.00 90.88 87 GLY A CA 1
ATOM 683 C C . GLY A 1 87 ? 1.401 -7.980 14.671 1.00 90.88 87 GLY A C 1
ATOM 684 O O . GLY A 1 87 ? 2.529 -8.046 14.193 1.00 90.88 87 GLY A O 1
ATOM 685 N N . THR A 1 88 ? 0.848 -9.008 15.319 1.00 93.75 88 THR A N 1
ATOM 686 C CA . THR A 1 88 ? 1.532 -10.287 15.564 1.00 93.75 88 THR A CA 1
ATOM 687 C C . THR A 1 88 ? 1.241 -11.338 14.500 1.00 93.75 88 THR A C 1
ATOM 689 O O . THR A 1 88 ? 2.0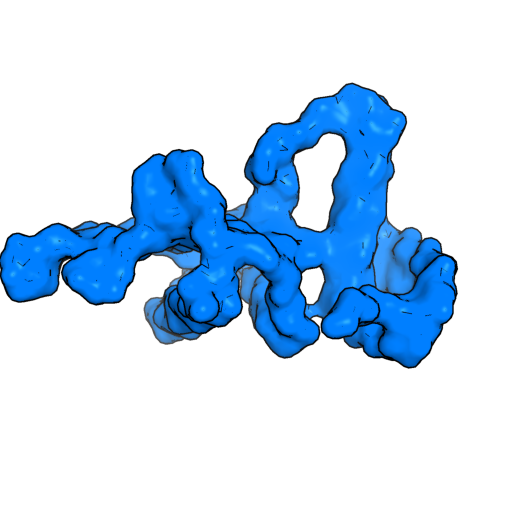06 -12.290 14.367 1.00 93.75 88 THR A O 1
ATOM 692 N N . GLU A 1 89 ? 0.157 -11.177 13.740 1.00 94.94 89 GLU A N 1
ATOM 693 C CA . GLU A 1 89 ? -0.282 -12.145 12.737 1.00 94.94 89 GLU A CA 1
ATOM 694 C C . GLU A 1 89 ? -0.837 -11.444 11.496 1.00 94.94 89 GLU A C 1
ATOM 696 O O . GLU A 1 89 ? -1.663 -10.530 11.600 1.00 94.94 89 GLU A O 1
ATOM 701 N N . ALA A 1 90 ? -0.381 -11.889 10.322 1.00 96.75 90 ALA A N 1
ATOM 702 C CA . ALA A 1 90 ? -0.935 -11.465 9.047 1.00 96.75 90 ALA A CA 1
ATOM 703 C C . ALA A 1 90 ? -2.244 -12.219 8.796 1.00 96.75 90 ALA A C 1
ATOM 705 O O . ALA A 1 90 ? -2.265 -13.446 8.755 1.00 96.75 90 ALA A O 1
ATOM 706 N N . LEU A 1 91 ? -3.323 -11.471 8.604 1.00 97.69 91 LEU A N 1
ATOM 707 C CA . LEU A 1 91 ? -4.659 -11.996 8.333 1.00 97.69 91 LEU A CA 1
ATOM 708 C C . LEU A 1 91 ? -4.911 -12.182 6.834 1.00 97.69 91 LEU A C 1
ATOM 710 O O . LEU A 1 91 ? -5.734 -13.003 6.448 1.00 97.69 91 LEU A O 1
ATOM 714 N N . GLY A 1 92 ? -4.194 -11.436 5.990 1.00 97.88 92 GLY A N 1
ATOM 715 C CA . GLY A 1 92 ? -4.344 -11.511 4.543 1.00 97.88 92 GLY A CA 1
ATOM 716 C C . GLY A 1 92 ? -3.236 -10.779 3.794 1.00 97.88 92 GLY A C 1
ATOM 717 O O . GLY A 1 92 ? -2.663 -9.802 4.279 1.00 97.88 92 GLY A O 1
ATOM 718 N N . VAL A 1 93 ? -2.931 -11.261 2.591 1.00 97.31 93 VAL A N 1
ATOM 719 C CA . VAL A 1 93 ? -1.932 -10.689 1.679 1.00 97.31 93 VAL A CA 1
ATOM 720 C C . VAL A 1 93 ? -2.505 -10.654 0.274 1.00 97.31 93 VAL A C 1
ATOM 722 O O . VAL A 1 93 ? -3.009 -11.660 -0.224 1.00 97.31 93 VAL A O 1
ATOM 725 N N . GLY A 1 94 ? -2.351 -9.520 -0.400 1.00 96.06 94 GLY A N 1
ATOM 726 C CA . GLY A 1 94 ? -2.745 -9.372 -1.794 1.00 96.06 94 GLY A CA 1
ATOM 727 C C . GLY A 1 94 ? -2.104 -8.156 -2.440 1.00 96.06 94 GLY A C 1
ATOM 728 O O . GLY A 1 94 ? -1.409 -7.382 -1.793 1.00 96.06 94 GLY A O 1
ATOM 729 N N . PHE A 1 95 ? -2.322 -7.997 -3.738 1.00 95.88 95 PHE A N 1
ATOM 730 C CA . PHE A 1 95 ? -1.987 -6.758 -4.431 1.00 95.88 95 PHE A CA 1
ATOM 731 C C . PHE A 1 95 ? -3.244 -5.908 -4.565 1.00 95.88 95 PHE A C 1
ATOM 733 O O . PHE A 1 95 ? -4.333 -6.451 -4.763 1.00 95.88 95 PHE A O 1
ATOM 740 N N . LEU A 1 96 ? -3.079 -4.589 -4.490 1.00 97.62 96 LEU A N 1
ATOM 741 C CA . LEU A 1 96 ? -4.113 -3.645 -4.894 1.00 97.62 96 LEU A CA 1
ATOM 742 C C . LEU A 1 96 ? -4.583 -3.966 -6.318 1.00 97.62 96 LEU A C 1
ATOM 744 O O . LEU A 1 96 ? -3.776 -4.318 -7.184 1.00 97.62 96 LEU A O 1
ATOM 748 N N . THR A 1 97 ? -5.881 -3.812 -6.572 1.00 95.06 97 THR A N 1
ATOM 749 C CA . THR A 1 97 ? -6.408 -3.860 -7.941 1.00 95.06 97 THR A CA 1
ATOM 750 C C . THR A 1 97 ? -5.842 -2.711 -8.776 1.00 95.06 97 THR A C 1
ATOM 752 O O . THR A 1 97 ? -5.360 -1.717 -8.234 1.00 95.06 97 THR A O 1
ATOM 755 N N . ALA A 1 98 ? -5.948 -2.806 -10.102 1.00 92.81 98 ALA A N 1
ATOM 756 C CA . ALA A 1 98 ? -5.514 -1.753 -11.020 1.00 92.81 98 ALA A CA 1
ATOM 757 C C . ALA A 1 98 ? -6.055 -0.357 -10.634 1.00 92.81 98 ALA A C 1
ATOM 759 O O . ALA A 1 98 ? -5.288 0.598 -10.543 1.00 92.81 98 ALA A O 1
ATOM 760 N N . THR A 1 99 ? -7.355 -0.255 -10.331 1.00 95.44 99 THR A N 1
ATOM 761 C CA . THR A 1 99 ? -8.003 0.999 -9.908 1.00 95.44 99 THR A CA 1
ATOM 762 C C . THR A 1 99 ? -7.524 1.464 -8.534 1.00 95.44 99 THR A C 1
ATOM 764 O O . THR A 1 99 ? -7.241 2.643 -8.341 1.00 95.44 99 THR A O 1
ATOM 767 N N . GLN A 1 100 ? -7.389 0.544 -7.573 1.00 97.62 100 GLN A N 1
ATOM 768 C CA . GLN A 1 100 ? -6.872 0.879 -6.244 1.00 97.62 100 GLN A CA 1
ATOM 769 C C . GLN A 1 100 ? -5.428 1.389 -6.314 1.00 97.62 100 GLN A C 1
ATOM 771 O O . GLN A 1 100 ? -5.061 2.320 -5.603 1.00 97.62 100 GLN A O 1
ATOM 776 N N . MET A 1 101 ? -4.615 0.793 -7.181 1.00 97.19 101 MET A N 1
ATOM 777 C CA . MET A 1 101 ? -3.215 1.149 -7.375 1.00 97.19 101 MET A CA 1
ATOM 778 C C . MET A 1 101 ? -3.054 2.518 -8.044 1.00 97.19 101 MET A C 1
ATOM 780 O O . MET A 1 101 ? -2.210 3.305 -7.624 1.00 97.19 101 MET A O 1
ATOM 784 N N . GLU A 1 102 ? -3.885 2.832 -9.038 1.00 96.50 102 GLU A N 1
ATOM 785 C CA . GLU A 1 102 ? -3.930 4.157 -9.668 1.00 96.50 102 GLU A CA 1
ATOM 786 C C . GLU A 1 102 ? -4.316 5.250 -8.661 1.00 96.50 102 GLU A C 1
ATOM 788 O O . GLU A 1 102 ? -3.644 6.281 -8.567 1.00 96.50 102 GLU A O 1
ATOM 793 N N . GLN A 1 103 ? -5.340 4.999 -7.839 1.00 96.44 103 GLN A N 1
ATOM 794 C CA . GLN A 1 103 ? -5.746 5.931 -6.787 1.00 96.44 103 GLN A CA 1
ATOM 795 C C . GLN A 1 103 ? -4.646 6.114 -5.731 1.00 96.44 103 GLN A C 1
ATOM 797 O O . GLN A 1 103 ? -4.353 7.236 -5.315 1.00 96.44 103 GLN A O 1
ATOM 802 N N . PHE A 1 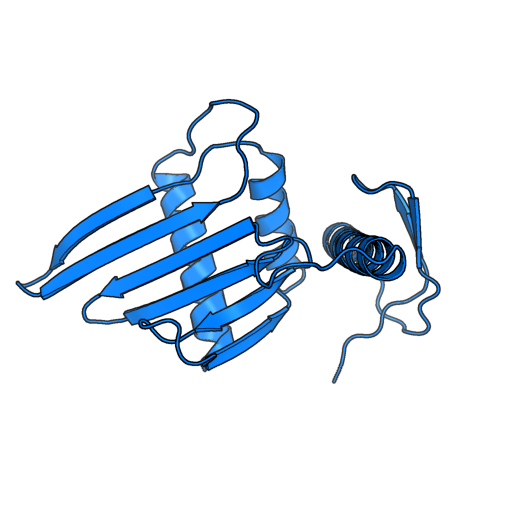104 ? -4.008 5.018 -5.323 1.00 96.12 104 PHE A N 1
ATOM 803 C CA . PHE A 1 104 ? -2.904 5.036 -4.375 1.00 96.12 104 PHE A CA 1
ATOM 804 C C . PHE A 1 104 ? -1.709 5.851 -4.888 1.00 96.12 104 PHE A C 1
ATOM 806 O O . PHE A 1 104 ? -1.173 6.679 -4.151 1.00 96.12 104 PHE A O 1
ATOM 813 N N . TYR A 1 105 ? -1.317 5.677 -6.153 1.00 95.00 105 TYR A N 1
ATOM 814 C CA . TYR A 1 105 ? -0.246 6.479 -6.744 1.00 95.00 105 TYR A CA 1
ATOM 815 C C . TYR A 1 105 ? -0.634 7.935 -6.953 1.00 95.00 105 TYR A C 1
ATOM 817 O O . TYR A 1 105 ? 0.209 8.800 -6.755 1.00 95.00 105 TYR A O 1
ATOM 825 N N . THR A 1 106 ? -1.903 8.220 -7.247 1.00 93.94 106 THR A N 1
ATOM 826 C CA . THR A 1 106 ? -2.401 9.601 -7.299 1.00 93.94 106 THR A CA 1
ATOM 827 C C . THR A 1 106 ? -2.154 10.329 -5.975 1.00 93.94 106 THR A C 1
ATOM 829 O O . THR A 1 106 ? -1.677 11.461 -5.973 1.00 93.94 106 THR A O 1
ATOM 832 N N . TRP A 1 107 ? -2.426 9.682 -4.837 1.00 94.12 107 TRP A N 1
ATOM 833 C CA . TRP A 1 107 ? -2.151 10.262 -3.516 1.00 94.12 107 TRP A CA 1
ATOM 834 C C . TRP A 1 107 ? -0.662 10.331 -3.189 1.00 94.12 107 TRP A C 1
ATOM 836 O O . TRP A 1 107 ? -0.202 11.328 -2.636 1.00 94.12 107 TRP A O 1
ATOM 846 N N . LEU A 1 108 ? 0.095 9.292 -3.551 1.00 92.00 108 LEU A N 1
ATOM 847 C CA . LEU A 1 108 ? 1.540 9.261 -3.339 1.00 92.00 108 LEU A CA 1
ATOM 848 C C . LEU A 1 108 ? 2.250 10.390 -4.100 1.00 92.00 108 LEU A C 1
ATOM 850 O O . LEU A 1 108 ? 3.140 11.030 -3.549 1.00 92.00 108 LEU A O 1
ATOM 854 N N . ASP A 1 109 ? 1.840 10.643 -5.341 1.00 91.69 109 ASP A N 1
ATOM 855 C CA . ASP A 1 109 ? 2.455 11.641 -6.219 1.00 91.69 109 ASP A CA 1
ATOM 856 C C . ASP A 1 109 ? 1.954 13.058 -5.955 1.00 91.69 109 ASP A C 1
ATOM 858 O O . ASP A 1 109 ? 2.574 14.022 -6.398 1.00 91.69 109 ASP A O 1
ATOM 862 N N . SER A 1 110 ? 0.848 13.215 -5.223 1.00 91.44 110 SER A N 1
ATOM 863 C CA . SER A 1 110 ? 0.379 14.545 -4.843 1.00 91.44 110 SER A CA 1
ATOM 864 C C . SER A 1 110 ? 1.318 15.222 -3.841 1.00 91.44 110 SER A C 1
ATOM 866 O O . SER A 1 110 ? 1.176 16.423 -3.610 1.00 91.44 110 SER A O 1
ATOM 868 N N . GLY A 1 111 ? 2.172 14.453 -3.155 1.00 87.06 111 GLY A N 1
ATOM 869 C CA . GLY A 1 111 ? 3.138 14.991 -2.201 1.00 87.06 111 GLY A CA 1
ATOM 870 C C . GLY A 1 111 ? 2.532 15.605 -0.935 1.00 87.06 111 GLY A C 1
ATOM 871 O O . GLY A 1 111 ? 3.242 16.204 -0.122 1.00 87.06 111 GLY A O 1
ATOM 872 N N . LYS A 1 112 ? 1.212 15.484 -0.752 1.00 90.69 112 LYS A N 1
ATOM 873 C CA . LYS A 1 112 ? 0.495 16.051 0.394 1.00 90.69 112 LYS A CA 1
ATOM 874 C C . LYS A 1 112 ? 0.819 15.274 1.663 1.00 90.69 112 LYS A C 1
ATOM 876 O O . LYS A 1 112 ? 1.190 14.104 1.624 1.00 90.69 112 LYS A O 1
ATOM 881 N N . ARG A 1 113 ? 0.636 15.921 2.811 1.00 89.50 113 ARG A N 1
ATOM 882 C CA . ARG A 1 113 ? 0.663 15.257 4.113 1.00 89.50 113 ARG A CA 1
ATOM 883 C C . ARG A 1 113 ? -0.718 14.688 4.427 1.00 89.50 113 ARG A C 1
ATOM 885 O O . ARG A 1 113 ? -1.676 15.445 4.584 1.00 89.50 113 ARG A O 1
ATOM 892 N N . TRP A 1 114 ? -0.786 13.370 4.582 1.00 91.38 114 TRP A N 1
ATOM 893 C CA . TRP A 1 114 ? -2.020 12.638 4.898 1.00 91.38 114 TRP A CA 1
ATOM 894 C C . TRP A 1 114 ? -2.075 12.135 6.343 1.00 9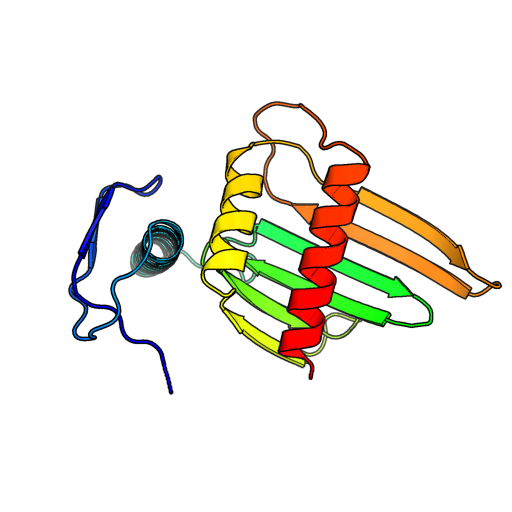1.38 114 TRP A C 1
ATOM 896 O O . TRP A 1 114 ? -3.075 11.557 6.760 1.00 91.38 114 TRP A O 1
ATOM 906 N N . ASP A 1 115 ? -0.994 12.317 7.099 1.00 92.44 115 ASP A N 1
ATOM 907 C CA . ASP A 1 115 ? -0.853 11.692 8.407 1.00 92.44 115 ASP A CA 1
ATOM 908 C C . ASP A 1 115 ? -1.889 12.208 9.404 1.00 92.44 115 ASP A C 1
ATOM 910 O O . ASP A 1 115 ? -2.023 13.422 9.615 1.00 92.44 115 ASP A O 1
ATOM 914 N N . ILE A 1 116 ? -2.564 11.275 10.070 1.00 94.81 116 ILE A N 1
ATOM 915 C CA . ILE A 1 116 ? -3.475 11.568 11.170 1.00 94.81 116 ILE A CA 1
ATOM 916 C C . ILE A 1 116 ? -3.259 10.608 12.335 1.00 94.81 116 ILE A C 1
ATOM 918 O O . ILE A 1 116 ? -2.967 9.427 12.162 1.00 94.81 116 ILE A O 1
ATOM 922 N N . GLU A 1 117 ? -3.503 11.121 13.534 1.00 95.81 117 GLU A N 1
ATOM 923 C CA . GLU A 1 117 ? -3.720 10.323 14.732 1.00 95.81 117 GLU A CA 1
ATOM 924 C C . GLU A 1 117 ? -4.975 10.862 15.418 1.00 95.81 117 GLU A C 1
ATOM 926 O O . GLU A 1 117 ? -5.062 12.040 15.769 1.00 95.81 117 GLU A O 1
ATOM 931 N N . ARG A 1 118 ? -5.990 10.008 15.544 1.00 95.19 118 ARG A N 1
ATOM 932 C CA . ARG A 1 118 ? -7.258 10.316 16.207 1.00 95.19 118 ARG A CA 1
ATOM 933 C C . ARG A 1 118 ? -7.439 9.339 17.353 1.00 95.19 118 ARG A C 1
ATOM 935 O O . ARG A 1 118 ? -7.348 8.133 17.147 1.00 95.19 118 ARG A O 1
ATOM 942 N N . ALA A 1 119 ? -7.732 9.854 18.539 1.00 94.00 119 ALA A N 1
ATOM 943 C CA . ALA A 1 119 ? -8.051 9.055 19.714 1.00 94.00 119 ALA A CA 1
ATOM 944 C C . ALA A 1 119 ? -9.303 9.616 20.396 1.00 94.00 119 ALA A C 1
ATOM 946 O O . ALA A 1 119 ? -9.515 10.829 20.416 1.00 94.00 119 ALA A O 1
ATOM 947 N N . GLY A 1 120 ? -10.144 8.743 20.944 1.00 92.94 120 GLY A N 1
ATOM 948 C CA . GLY A 1 120 ? -11.380 9.147 21.603 1.00 92.94 120 GLY A CA 1
ATOM 949 C C . GLY A 1 120 ? -12.183 7.965 22.125 1.00 92.94 120 GLY A C 1
ATOM 950 O O . GLY A 1 120 ? -11.637 6.896 22.401 1.00 92.94 120 GLY A O 1
ATOM 951 N N . GLN A 1 121 ? -13.492 8.166 22.272 1.00 89.44 121 GLN A N 1
ATOM 952 C CA . GLN A 1 121 ? -14.418 7.126 22.706 1.00 89.44 121 GLN A CA 1
ATOM 953 C C . GLN A 1 121 ? -15.732 7.185 21.924 1.00 89.44 121 GLN A C 1
ATOM 955 O O . GLN A 1 121 ? -16.261 8.265 21.668 1.00 89.44 121 GLN A O 1
ATOM 960 N N . VAL A 1 122 ? -16.291 6.018 21.605 1.00 84.88 122 VAL A N 1
ATOM 961 C CA . VAL A 1 122 ? -17.636 5.856 21.035 1.00 84.88 122 VAL A CA 1
ATOM 962 C C . VAL A 1 122 ? -18.423 4.926 21.952 1.00 84.88 122 VAL A C 1
ATOM 964 O O . VAL A 1 122 ? -18.003 3.798 22.205 1.00 84.88 122 VAL A O 1
ATOM 967 N N . ALA A 1 123 ? -19.544 5.414 22.496 1.00 87.19 123 ALA A N 1
ATOM 968 C CA . ALA A 1 123 ? -20.354 4.694 23.488 1.00 87.19 123 ALA A CA 1
ATOM 969 C C . ALA A 1 123 ? -19.526 4.150 24.679 1.00 87.19 123 ALA A C 1
ATOM 971 O O . ALA A 1 123 ? -19.717 3.020 25.125 1.00 87.19 123 ALA A O 1
ATOM 972 N N . GLY A 1 124 ? -18.562 4.944 25.160 1.00 87.00 124 GLY A N 1
ATOM 973 C CA . GLY A 1 124 ? -17.683 4.587 26.281 1.00 87.00 124 GLY A CA 1
ATOM 974 C C . GLY A 1 124 ? -16.564 3.592 25.948 1.00 87.00 124 GLY A C 1
ATOM 975 O O . GLY A 1 124 ? -15.783 3.251 26.832 1.00 87.00 124 GLY A O 1
ATOM 976 N N . LYS A 1 125 ? -16.446 3.137 24.694 1.00 86.00 125 LYS A N 1
ATOM 977 C CA . LYS A 1 125 ? -15.353 2.267 24.239 1.00 86.00 125 LYS A CA 1
ATOM 978 C C . LYS A 1 125 ? -14.269 3.086 23.532 1.00 86.00 125 LYS A C 1
ATOM 980 O O . LYS A 1 125 ? -14.633 3.979 22.765 1.00 86.00 125 LYS A O 1
ATOM 985 N N . PRO A 1 126 ? -12.972 2.809 23.764 1.00 89.69 126 PRO A N 1
ATOM 986 C CA . PRO A 1 126 ? -11.887 3.542 23.123 1.00 89.69 126 PRO A CA 1
ATOM 987 C C . PRO A 1 126 ? -11.921 3.367 21.604 1.00 89.69 126 PRO A C 1
ATOM 989 O O . PRO A 1 126 ? -12.254 2.293 21.100 1.00 89.69 126 PRO A O 1
ATOM 992 N N . VAL A 1 127 ? -11.579 4.441 20.897 1.00 94.94 127 VAL A N 1
ATOM 993 C CA . VAL A 1 127 ? -11.338 4.441 19.455 1.00 94.94 127 VAL A CA 1
ATOM 994 C C . VAL A 1 127 ? -9.987 5.081 19.186 1.00 94.94 127 VAL A C 1
ATOM 996 O O . VAL A 1 127 ? -9.701 6.156 19.720 1.00 94.94 127 VAL A O 1
ATOM 999 N N . ARG A 1 128 ? -9.183 4.446 18.335 1.00 96.56 128 ARG A N 1
ATOM 1000 C CA . ARG A 1 128 ? -7.912 4.968 17.840 1.00 96.56 128 ARG A CA 1
ATOM 1001 C C . ARG A 1 128 ? -7.808 4.725 16.341 1.00 96.56 128 ARG A C 1
ATOM 1003 O O . ARG A 1 128 ? -8.023 3.611 15.884 1.00 96.56 128 ARG A O 1
ATOM 1010 N N . VAL A 1 129 ? -7.474 5.764 15.584 1.00 96.88 129 VAL A N 1
ATOM 1011 C CA . VAL A 1 129 ? -7.199 5.675 14.147 1.00 96.88 129 VAL A CA 1
ATOM 1012 C C . VAL A 1 129 ? -5.870 6.353 13.875 1.00 96.88 129 VAL A C 1
ATOM 1014 O O . VAL A 1 129 ? -5.702 7.531 14.193 1.00 96.88 129 VAL A O 1
ATOM 1017 N N . ILE A 1 130 ? -4.943 5.613 13.280 1.00 96.62 130 ILE A N 1
ATOM 1018 C CA . ILE A 1 130 ? -3.660 6.123 12.811 1.00 96.62 130 ILE A CA 1
ATOM 1019 C C . ILE A 1 130 ? -3.584 5.898 11.313 1.00 96.62 130 ILE A C 1
ATOM 1021 O O . ILE A 1 130 ? -3.868 4.806 10.826 1.00 96.62 130 ILE A O 1
ATOM 1025 N N . LEU A 1 131 ? -3.168 6.932 10.597 1.00 96.56 131 LEU A N 1
ATOM 1026 C CA . LEU A 1 131 ? -2.779 6.856 9.200 1.00 96.56 131 LEU A CA 1
ATOM 1027 C C . LEU A 1 131 ? -1.415 7.523 9.080 1.00 96.56 131 LEU A C 1
ATOM 1029 O O . LEU A 1 131 ? -1.270 8.680 9.467 1.00 96.56 131 LEU A O 1
ATOM 1033 N N . TYR A 1 132 ? -0.447 6.804 8.527 1.00 93.25 132 TYR A N 1
ATOM 1034 C CA . TYR A 1 132 ? 0.802 7.373 8.038 1.00 93.25 132 TYR A CA 1
ATOM 1035 C C . TYR A 1 132 ? 0.901 7.097 6.545 1.00 93.25 132 TYR A C 1
ATOM 1037 O O . TYR A 1 132 ? 0.772 5.944 6.133 1.00 93.25 132 TYR A O 1
ATOM 1045 N N . PH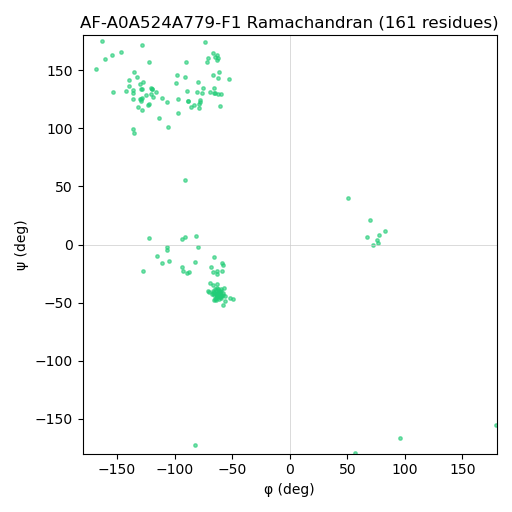E A 1 133 ? 1.132 8.125 5.734 1.00 88.50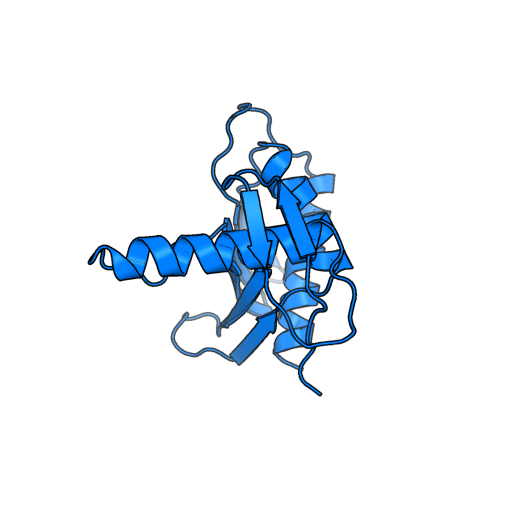 133 PHE A N 1
ATOM 1046 C CA . PHE A 1 133 ? 1.222 7.986 4.284 1.00 88.50 133 PHE A CA 1
ATOM 1047 C C . PHE A 1 133 ? 2.416 8.766 3.731 1.00 88.50 133 PHE A C 1
ATOM 1049 O O . PHE A 1 133 ? 2.298 9.939 3.386 1.00 88.50 133 PHE A O 1
ATOM 1056 N N . GLY A 1 134 ? 3.533 8.058 3.548 1.00 76.19 134 GLY A N 1
ATOM 1057 C CA . GLY A 1 134 ? 4.670 8.490 2.738 1.00 76.19 134 GLY A CA 1
ATOM 1058 C C . GLY A 1 134 ? 5.286 9.834 3.133 1.00 76.19 134 GLY A C 1
ATOM 1059 O O . GLY A 1 134 ? 4.902 10.482 4.094 1.00 76.19 134 GLY A O 1
ATOM 1060 N N . ILE A 1 135 ? 6.317 10.243 2.401 1.00 64.44 135 ILE A N 1
ATOM 1061 C CA . ILE A 1 135 ? 7.000 11.514 2.656 1.00 64.44 135 ILE A CA 1
ATOM 1062 C C . ILE A 1 135 ? 6.275 12.598 1.857 1.00 64.44 135 ILE A C 1
ATOM 1064 O O . ILE A 1 135 ? 6.164 12.477 0.639 1.00 64.44 135 ILE A O 1
ATOM 1068 N N . SER A 1 136 ? 5.803 13.639 2.544 1.00 61.25 136 SER A N 1
ATOM 1069 C CA . SER A 1 136 ? 5.330 14.873 1.912 1.00 61.25 136 SER A CA 1
ATOM 1070 C C . SER A 1 136 ? 6.523 15.704 1.446 1.00 61.25 136 SER A C 1
ATOM 1072 O O . SER A 1 136 ? 7.483 15.887 2.196 1.00 61.25 136 SER A O 1
ATOM 1074 N N . ASP A 1 137 ? 6.459 16.219 0.224 1.00 66.31 137 ASP A N 1
ATOM 1075 C CA . ASP A 1 137 ? 7.454 17.126 -0.353 1.00 66.31 137 ASP A CA 1
ATOM 1076 C C . ASP A 1 137 ? 6.912 18.554 -0.549 1.00 66.31 137 ASP A C 1
ATOM 1078 O O . ASP A 1 137 ? 7.701 19.492 -0.667 1.00 66.31 137 ASP A O 1
ATOM 1082 N N . THR A 1 138 ? 5.587 18.750 -0.512 1.00 73.44 138 THR A N 1
ATOM 1083 C CA . THR A 1 138 ? 4.950 20.060 -0.734 1.00 73.44 138 THR A CA 1
ATOM 1084 C C . THR A 1 138 ? 4.689 20.857 0.546 1.00 73.44 138 THR A C 1
ATOM 1086 O O . THR A 1 138 ? 4.538 22.076 0.488 1.00 73.44 138 THR A O 1
ATOM 1089 N N . GLY A 1 139 ? 4.604 20.196 1.708 1.00 71.31 139 GLY A N 1
ATOM 1090 C CA . GLY A 1 139 ? 4.181 20.819 2.970 1.00 71.31 139 GLY A CA 1
ATOM 1091 C C . GLY A 1 139 ? 2.681 21.150 3.050 1.00 71.31 139 GLY A C 1
ATOM 1092 O O . GLY A 1 139 ? 2.225 21.643 4.083 1.00 71.31 139 GLY A O 1
ATOM 1093 N N . GLU A 1 140 ? 1.901 20.861 2.001 1.00 85.19 140 GLU A N 1
ATOM 1094 C CA . GLU A 1 140 ? 0.445 21.022 1.981 1.00 85.19 140 GLU A CA 1
ATOM 1095 C C . GLU A 1 140 ? -0.239 19.832 2.674 1.00 85.19 140 GLU A C 1
ATOM 1097 O O . GLU A 1 140 ? 0.047 18.669 2.384 1.00 85.19 140 GLU A O 1
ATOM 1102 N N . GLY A 1 141 ? -1.168 20.109 3.592 1.00 86.44 141 GLY A N 1
ATOM 1103 C CA . GLY A 1 141 ? -1.997 19.077 4.217 1.00 86.44 141 GLY A CA 1
ATOM 1104 C C . GLY A 1 141 ? -3.159 18.651 3.319 1.00 86.44 141 GLY A C 1
ATOM 1105 O O . GLY A 1 141 ? -3.805 19.491 2.694 1.00 86.44 141 GLY A O 1
ATOM 1106 N N . ALA A 1 142 ? -3.461 17.353 3.286 1.00 90.81 142 ALA A N 1
ATOM 1107 C CA . ALA A 1 142 ? -4.705 16.859 2.703 1.00 90.81 142 ALA A CA 1
ATOM 1108 C C . ALA A 1 142 ? -5.925 17.424 3.455 1.00 90.81 142 ALA A C 1
ATOM 1110 O O . ALA A 1 142 ? -5.866 17.682 4.662 1.00 90.81 142 ALA A O 1
ATOM 1111 N N . THR A 1 143 ? -7.043 17.630 2.751 1.00 93.25 143 THR A N 1
ATOM 1112 C CA . THR A 1 143 ? -8.274 18.105 3.397 1.00 93.25 143 THR A CA 1
ATOM 1113 C C . THR A 1 143 ? -8.889 17.006 4.264 1.00 93.25 143 THR A C 1
ATOM 1115 O O . THR A 1 143 ? -8.623 15.822 4.066 1.00 93.25 143 THR A O 1
ATOM 1118 N N . ALA A 1 144 ? -9.761 17.369 5.210 1.00 92.88 144 ALA A N 1
ATOM 1119 C CA . ALA A 1 144 ? -10.468 16.374 6.018 1.00 92.88 144 ALA A CA 1
ATOM 1120 C C . ALA A 1 144 ? -11.278 15.388 5.154 1.00 92.88 144 ALA A C 1
ATOM 1122 O O . ALA A 1 144 ? -11.302 14.198 5.451 1.00 92.88 144 ALA A O 1
ATOM 1123 N N . GLU A 1 145 ? -11.888 15.866 4.066 1.00 94.75 145 GLU A N 1
ATOM 1124 C CA . GLU A 1 145 ? -12.610 15.021 3.110 1.00 94.75 145 GLU A CA 1
ATOM 1125 C C . GLU A 1 145 ? -11.671 14.031 2.406 1.00 94.75 145 GLU A C 1
ATOM 1127 O O . GLU A 1 145 ? -11.996 12.853 2.266 1.00 94.75 145 GLU A O 1
ATOM 1132 N N . ASP A 1 146 ? -10.486 14.489 2.003 1.00 93.75 146 ASP A N 1
ATOM 1133 C CA . ASP A 1 146 ? -9.484 13.634 1.369 1.00 93.75 146 ASP A CA 1
ATOM 1134 C C . ASP A 1 146 ? -8.978 12.546 2.325 1.00 93.75 146 ASP A C 1
ATOM 1136 O O . ASP A 1 146 ? -8.834 11.391 1.924 1.00 93.75 146 ASP A O 1
ATOM 1140 N N . ILE A 1 147 ? -8.780 12.881 3.605 1.00 95.25 147 ILE A N 1
ATOM 1141 C CA . ILE A 1 147 ? -8.431 11.897 4.637 1.00 95.25 147 ILE A CA 1
ATOM 1142 C C . ILE A 1 147 ? -9.513 10.824 4.763 1.00 95.25 147 ILE A C 1
ATOM 1144 O O . ILE A 1 147 ? -9.182 9.640 4.811 1.00 95.25 147 ILE A O 1
ATOM 1148 N N . GLU A 1 148 ? -10.797 11.1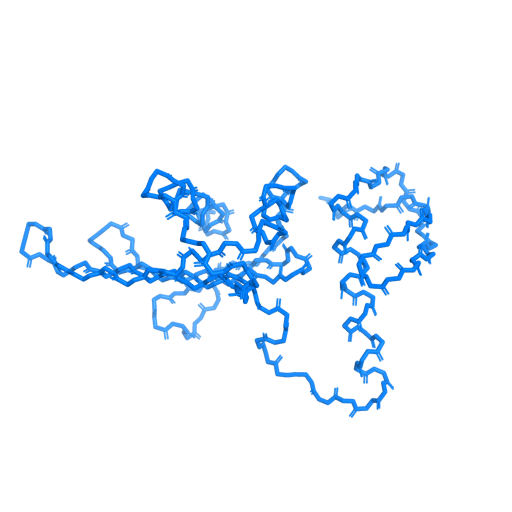94 4.780 1.00 96.00 148 GLU A N 1
ATOM 1149 C CA . GLU A 1 148 ? -11.873 10.197 4.852 1.00 96.00 148 GLU A CA 1
ATOM 1150 C C . GLU A 1 148 ? -11.893 9.271 3.630 1.00 96.00 148 GLU A C 1
ATOM 1152 O O . GLU A 1 148 ? -12.157 8.079 3.783 1.00 96.00 148 GLU A O 1
ATOM 1157 N N . LYS A 1 149 ? -11.540 9.764 2.434 1.00 96.62 149 LYS A N 1
ATOM 1158 C CA . LYS A 1 149 ? -11.397 8.917 1.236 1.00 96.62 149 LYS A CA 1
ATOM 1159 C C . LYS A 1 149 ? -10.273 7.893 1.398 1.00 96.62 149 LYS A C 1
ATOM 1161 O O . LYS A 1 149 ? -10.464 6.728 1.052 1.00 96.62 149 LYS A O 1
ATOM 1166 N N . VAL A 1 150 ? -9.129 8.291 1.961 1.00 96.19 150 VAL A N 1
ATOM 1167 C CA . VAL A 1 150 ? -8.029 7.354 2.247 1.00 96.19 150 VAL A CA 1
ATOM 1168 C C . VAL A 1 150 ? -8.442 6.346 3.319 1.00 96.19 150 VAL A C 1
ATOM 1170 O O . VAL A 1 150 ? -8.202 5.152 3.156 1.00 96.19 150 VAL A O 1
ATOM 1173 N N . LEU A 1 151 ? -9.113 6.787 4.387 1.00 96.75 151 LEU A N 1
ATOM 1174 C CA . LEU A 1 151 ? -9.607 5.892 5.437 1.00 96.75 151 LEU A CA 1
ATOM 1175 C C . LEU A 1 151 ? -10.648 4.892 4.914 1.00 96.75 151 LEU A C 1
ATOM 1177 O O . LEU A 1 151 ? -10.654 3.733 5.323 1.00 96.75 151 LEU A O 1
ATOM 1181 N N . GLN A 1 152 ? -11.517 5.313 3.999 1.00 97.56 152 GLN A N 1
ATOM 1182 C CA . GLN A 1 152 ? -12.451 4.409 3.338 1.00 97.56 152 GLN A CA 1
ATOM 1183 C C . GLN A 1 152 ? -11.703 3.378 2.483 1.00 97.56 152 GLN A C 1
ATOM 1185 O O . GLN A 1 152 ? -11.940 2.179 2.617 1.00 97.56 152 GLN A O 1
ATOM 1190 N N . PHE A 1 153 ? -10.737 3.828 1.681 1.00 98.00 153 PHE A N 1
ATOM 1191 C CA . PHE A 1 153 ? -9.905 2.958 0.851 1.00 98.00 153 PHE A CA 1
ATOM 1192 C C . PHE A 1 153 ? -9.179 1.878 1.663 1.00 98.00 153 PHE A C 1
ATOM 1194 O O . PHE A 1 153 ? -9.230 0.702 1.310 1.00 98.00 153 PHE A O 1
ATOM 1201 N N . VAL A 1 154 ? -8.523 2.239 2.771 1.00 97.75 154 VAL A N 1
ATOM 1202 C CA . VAL A 1 154 ? -7.770 1.262 3.580 1.00 97.75 154 VAL A CA 1
ATOM 1203 C C . VAL A 1 154 ? -8.691 0.245 4.246 1.00 97.75 154 VAL A C 1
ATOM 1205 O O . VAL A 1 154 ? -8.337 -0.928 4.321 1.00 97.75 154 VAL A O 1
ATOM 1208 N N . ARG A 1 155 ? -9.898 0.650 4.661 1.00 97.62 155 ARG A N 1
ATOM 1209 C CA . ARG A 1 155 ? -10.904 -0.268 5.211 1.00 97.62 155 ARG A CA 1
ATOM 1210 C C . ARG A 1 155 ? -11.411 -1.247 4.157 1.00 97.62 155 ARG A C 1
ATOM 1212 O O . ARG A 1 155 ? -11.539 -2.429 4.453 1.00 97.62 155 ARG A O 1
ATOM 1219 N N . GLU A 1 156 ? -11.659 -0.781 2.935 1.00 97.94 156 GLU A N 1
ATOM 1220 C CA . GLU A 1 156 ? -12.077 -1.633 1.815 1.00 97.94 156 GLU A CA 1
ATOM 1221 C C . GLU A 1 156 ? -10.994 -2.641 1.426 1.00 97.94 156 GLU A C 1
ATOM 1223 O O . GLU A 1 156 ? -11.284 -3.827 1.265 1.00 97.94 156 GLU A O 1
ATOM 1228 N N . VAL A 1 157 ? -9.739 -2.190 1.318 1.00 98.44 157 VAL A N 1
ATOM 1229 C CA . VAL A 1 157 ? -8.603 -3.079 1.041 1.00 98.44 157 VAL A CA 1
ATOM 1230 C C . VAL A 1 157 ? -8.445 -4.099 2.164 1.00 98.44 157 VAL A C 1
ATOM 1232 O O . VAL A 1 157 ? -8.329 -5.288 1.884 1.00 98.44 157 VAL A O 1
ATOM 1235 N N . TYR A 1 158 ? -8.480 -3.664 3.426 1.00 98.31 158 TYR A N 1
ATOM 1236 C CA . TYR A 1 158 ? -8.380 -4.561 4.575 1.00 98.31 158 TYR A CA 1
ATOM 1237 C C . TYR A 1 158 ? -9.488 -5.618 4.555 1.00 98.31 158 TYR A C 1
ATOM 1239 O O . TYR A 1 158 ? -9.188 -6.808 4.575 1.00 98.31 158 TYR A O 1
ATOM 1247 N N . ALA A 1 159 ? -10.749 -5.197 4.421 1.00 97.25 159 ALA A N 1
ATOM 1248 C CA . ALA A 1 159 ? -11.891 -6.102 4.371 1.00 97.25 159 ALA A CA 1
ATOM 1249 C C . ALA A 1 159 ? -11.781 -7.113 3.220 1.00 97.25 159 ALA A C 1
ATOM 1251 O O . ALA A 1 159 ? -12.047 -8.293 3.424 1.00 97.25 159 ALA A O 1
ATOM 1252 N N . GLY A 1 160 ? -11.339 -6.679 2.035 1.00 97.31 160 GLY A N 1
ATOM 1253 C CA . GLY A 1 160 ? -11.142 -7.563 0.884 1.00 97.31 160 GLY A CA 1
ATOM 1254 C C . GLY A 1 160 ? -10.021 -8.594 1.063 1.00 97.31 160 GLY A C 1
ATOM 1255 O O . GLY A 1 160 ? -10.048 -9.628 0.402 1.00 97.31 160 GLY A O 1
ATOM 1256 N N . LEU A 1 161 ? -9.048 -8.334 1.942 1.00 97.50 161 LEU A N 1
ATOM 1257 C CA . LEU A 1 161 ? -7.972 -9.276 2.265 1.00 97.50 161 LEU A CA 1
ATOM 1258 C C . LEU A 1 161 ? -8.334 -10.247 3.394 1.00 97.50 161 LEU A C 1
ATOM 1260 O O . LEU A 1 161 ? -7.705 -11.298 3.489 1.00 97.50 161 LEU A O 1
ATOM 1264 N N . THR A 1 162 ? -9.288 -9.887 4.255 1.00 96.06 162 THR A N 1
ATOM 1265 C CA . THR A 1 162 ? -9.666 -10.670 5.445 1.00 96.06 162 THR A CA 1
ATOM 1266 C C . THR A 1 162 ? -11.007 -11.398 5.322 1.00 96.06 162 THR A C 1
ATOM 1268 O O . THR A 1 162 ? -11.415 -12.056 6.279 1.00 96.06 162 THR A O 1
ATOM 1271 N N . ALA A 1 163 ? -11.718 -11.226 4.206 1.00 87.56 163 ALA A N 1
ATOM 1272 C CA . ALA A 1 163 ? -12.967 -11.926 3.892 1.00 87.56 163 ALA A CA 1
ATOM 1273 C C . ALA A 1 163 ? -12.703 -13.335 3.343 1.00 87.56 163 ALA A C 1
ATOM 1275 O O . ALA A 1 163 ? -13.477 -14.248 3.712 1.00 87.56 163 ALA A O 1
#

Foldseek 3Di:
DDDWEDWDWDQDPLGIDGRHTDGDDHDDPLLVQLVSVVVVVVVCVVVVDDDDPCRQFFKWKAKDDPVDGWIWTAGSSQWIWIAGNVNPDTLFIDGDDSVLSVVLVVVLVVLAFLWDWDWDDDPNHIIIITMGGHHRPPDHHDDPVVNVVVVVSRVVVNVVGND